Protein AF-A0AAD4WTC8-F1 (afdb_monomer_lite)

Foldseek 3Di:
DCVVVDVVLVVLLVVLQPDDPPDDPVVSVVSLQVSVLVVLVCLLVVVDPVVLLVLLVVCLVVVHDSCPVVVCVVVLPPPPDPDPDDPVDDPSVRSVVVNVVCVVVVVVVVVVVNVCSVCCSVPDHVVVCVVVVVSVSVVVVVVVVVVVVVVVVVVVVD

Organism: Prunus dulcis (NCBI:txid3755)

Radius of gyration: 19.94 Å; chains: 1; bounding box: 59×33×52 Å

Secondary structure (DSSP, 8-state):
-HHHH-HHHHHHHHHHHH--TTS-HHHHHHHHHHHHHHHHHHHHHH--HHHHHHHHHHHHHTT--TTGGGGGGGGGSTTS---TT---S--HHHHHHHHHHHHHTHHHHHHHHHHHHHHHHHH--HHHHHHHHHHHHHHHHHHHHHHHHHHHHHHH--

Sequence (158 aa):
MIGDSDSTFRKACLVASVFSQSHTLNWLDLNQRVIFCQLIDKINTESHFLEVFTSIELAVHKNKDPFQRIRWLGSLNLEEESSPNHDQYMPLMGMKNLLSLCIQHKDKVEAAFQQLRSRFSSEVIFEDAIESYKILLEKYRKARKQYMNGMVSLHYEL

pLDDT: mean 76.88, std 15.37, range [40.47, 95.69]

Structure (mmCIF, N/CA/C/O backbone):
data_AF-A0AAD4WTC8-F1
#
_entry.id   AF-A0AAD4WTC8-F1
#
loop_
_atom_site.group_PDB
_atom_site.id
_atom_site.type_symbol
_atom_site.label_atom_id
_atom_site.label_alt_id
_atom_site.label_comp_id
_atom_site.label_asym_id
_atom_site.label_entity_id
_atom_site.label_seq_id
_atom_site.pdbx_PDB_ins_code
_atom_site.Cartn_x
_atom_site.Cartn_y
_atom_site.Cartn_z
_atom_site.occupancy
_atom_site.B_iso_or_equiv
_atom_site.auth_seq_id
_atom_site.auth_comp_id
_atom_site.auth_asym_id
_atom_site.auth_atom_id
_atom_site.pdbx_PDB_model_num
ATOM 1 N N . MET A 1 1 ? 3.618 -8.521 2.077 1.00 52.56 1 MET A N 1
ATOM 2 C CA . MET A 1 1 ? 3.095 -7.600 1.042 1.00 52.56 1 MET A CA 1
ATOM 3 C C . MET A 1 1 ? 2.542 -8.432 -0.103 1.00 52.56 1 MET A C 1
ATOM 5 O O . MET A 1 1 ? 2.977 -9.565 -0.246 1.00 52.56 1 MET A O 1
ATOM 9 N N . ILE A 1 2 ? 1.635 -7.894 -0.924 1.00 56.12 2 ILE A N 1
ATOM 10 C CA . ILE A 1 2 ? 1.055 -8.612 -2.079 1.00 56.12 2 ILE A CA 1
ATOM 11 C C . ILE A 1 2 ? 2.153 -9.207 -2.992 1.00 56.12 2 ILE A C 1
ATOM 13 O O . ILE A 1 2 ? 1.997 -10.308 -3.501 1.00 56.12 2 ILE A O 1
ATOM 17 N N . GLY A 1 3 ? 3.317 -8.555 -3.123 1.00 53.22 3 GLY A N 1
ATOM 18 C CA . GLY A 1 3 ? 4.464 -9.086 -3.884 1.00 53.22 3 GLY A CA 1
ATOM 19 C C . GLY A 1 3 ? 5.264 -10.225 -3.219 1.00 53.22 3 GLY A C 1
ATOM 20 O O . GLY A 1 3 ? 6.041 -10.916 -3.890 1.00 53.22 3 GLY A O 1
ATOM 21 N N . ASP A 1 4 ? 5.089 -10.459 -1.915 1.00 56.19 4 ASP A N 1
ATOM 22 C CA . ASP A 1 4 ? 5.719 -11.585 -1.205 1.00 56.19 4 ASP A CA 1
ATOM 23 C C . ASP A 1 4 ? 4.951 -12.889 -1.455 1.00 56.19 4 ASP A C 1
ATOM 25 O O . ASP A 1 4 ? 5.562 -13.953 -1.562 1.00 56.19 4 ASP A O 1
ATOM 29 N N . SER A 1 5 ? 3.627 -12.795 -1.592 1.00 62.84 5 SER A N 1
ATOM 30 C CA . SER A 1 5 ? 2.722 -13.922 -1.822 1.00 62.84 5 SER A CA 1
ATOM 31 C C . SER A 1 5 ? 2.381 -14.135 -3.300 1.00 62.84 5 SER A C 1
ATOM 33 O O . SER A 1 5 ? 2.191 -15.277 -3.710 1.00 62.84 5 SER A O 1
ATOM 35 N N . ASP A 1 6 ? 2.351 -13.078 -4.119 1.00 64.25 6 ASP A N 1
ATOM 36 C CA . ASP A 1 6 ? 1.988 -13.165 -5.535 1.00 64.25 6 ASP A CA 1
ATOM 37 C C . ASP A 1 6 ? 3.200 -12.998 -6.467 1.00 64.25 6 ASP A C 1
ATOM 39 O O . ASP A 1 6 ? 3.769 -11.915 -6.653 1.00 64.25 6 ASP A O 1
ATOM 43 N N . SER A 1 7 ? 3.581 -14.108 -7.105 1.00 64.50 7 SER A N 1
ATOM 44 C CA . SER A 1 7 ? 4.685 -14.148 -8.068 1.00 64.50 7 SER A CA 1
ATOM 45 C C . SER A 1 7 ? 4.437 -13.301 -9.325 1.00 64.50 7 SER A C 1
ATOM 47 O O . SER A 1 7 ? 5.401 -12.868 -9.958 1.00 64.50 7 SER A O 1
ATOM 49 N N . THR A 1 8 ? 3.176 -13.025 -9.665 1.00 61.94 8 THR A N 1
ATOM 50 C CA . THR A 1 8 ? 2.770 -12.181 -10.796 1.00 61.94 8 THR A CA 1
ATOM 51 C C . THR A 1 8 ? 3.169 -10.739 -10.541 1.00 61.94 8 THR A C 1
ATOM 53 O O . THR A 1 8 ? 3.823 -10.138 -11.386 1.00 61.94 8 THR A O 1
ATOM 56 N N . PHE A 1 9 ? 2.902 -10.216 -9.341 1.00 60.56 9 PHE A N 1
ATOM 57 C CA . PHE A 1 9 ? 3.321 -8.867 -8.947 1.00 60.56 9 PHE A CA 1
ATOM 58 C C . PHE A 1 9 ? 4.841 -8.748 -8.842 1.00 60.56 9 PHE A C 1
ATOM 60 O O . PHE A 1 9 ? 5.425 -7.761 -9.288 1.00 60.56 9 PHE A O 1
ATOM 67 N N . ARG A 1 10 ? 5.511 -9.792 -8.340 1.00 61.12 10 ARG A N 1
ATOM 68 C CA . ARG A 1 10 ? 6.980 -9.843 -8.311 1.00 61.12 10 ARG A CA 1
ATOM 69 C C . ARG A 1 10 ? 7.581 -9.762 -9.717 1.00 61.12 10 ARG A C 1
ATOM 71 O O . ARG A 1 10 ? 8.552 -9.041 -9.929 1.00 61.12 10 ARG A O 1
ATOM 78 N N . LYS A 1 11 ? 6.999 -10.482 -10.681 1.00 56.16 11 LYS A N 1
ATOM 79 C CA . LYS A 1 11 ? 7.432 -10.474 -12.086 1.00 56.16 11 LYS A CA 1
ATOM 80 C C . LYS A 1 11 ? 7.034 -9.189 -12.807 1.00 56.16 11 LYS A C 1
ATOM 82 O O . LYS A 1 11 ? 7.854 -8.675 -13.548 1.00 56.16 11 LYS A O 1
ATOM 87 N N . ALA A 1 12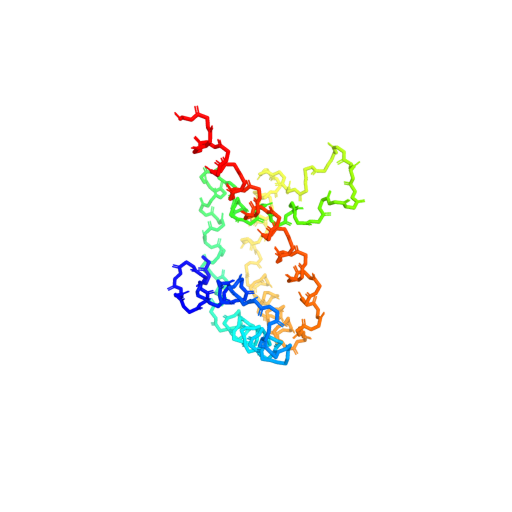 ? 5.856 -8.627 -12.559 1.00 57.78 12 ALA A N 1
ATOM 88 C CA . ALA A 1 12 ? 5.401 -7.355 -13.123 1.00 57.78 12 ALA A CA 1
ATOM 89 C C . ALA A 1 12 ? 6.363 -6.191 -12.808 1.00 57.78 12 ALA A C 1
ATOM 91 O O . ALA A 1 12 ? 6.761 -5.460 -13.717 1.00 57.78 12 ALA A O 1
ATOM 92 N N . CYS A 1 13 ? 6.837 -6.090 -11.560 1.00 55.62 13 CYS A N 1
ATOM 93 C CA . CYS A 1 13 ? 7.863 -5.113 -11.172 1.00 55.62 13 CYS A CA 1
ATOM 94 C C . CYS A 1 13 ? 9.209 -5.338 -11.892 1.00 55.62 13 CYS A C 1
ATOM 96 O O . CYS A 1 13 ? 9.921 -4.383 -12.198 1.00 55.62 13 CYS A O 1
ATOM 98 N N . LEU A 1 14 ? 9.560 -6.595 -12.192 1.00 52.81 14 LEU A N 1
ATOM 99 C CA . LEU A 1 14 ? 10.782 -6.957 -12.921 1.00 52.81 14 LEU A CA 1
ATOM 100 C C . LEU A 1 14 ? 10.647 -6.738 -14.433 1.00 52.81 14 LEU A C 1
ATOM 102 O O . LEU A 1 14 ? 11.587 -6.267 -15.062 1.00 52.81 14 LEU A O 1
ATOM 106 N N . VAL A 1 15 ? 9.492 -7.023 -15.026 1.00 53.22 15 VAL A N 1
ATOM 107 C CA . VAL A 1 15 ? 9.213 -6.880 -16.463 1.00 53.22 15 VAL A CA 1
ATOM 108 C C . VAL A 1 15 ? 9.314 -5.410 -16.890 1.00 53.22 15 VAL A C 1
ATOM 110 O O . VAL A 1 15 ? 9.927 -5.122 -17.915 1.00 53.22 15 VAL A O 1
ATOM 113 N N . ALA A 1 16 ? 8.872 -4.462 -16.055 1.00 51.84 16 ALA A N 1
ATOM 114 C CA . ALA A 1 16 ? 9.086 -3.028 -16.290 1.00 51.84 16 ALA A CA 1
ATOM 115 C C . ALA A 1 16 ? 10.579 -2.612 -16.305 1.00 51.84 16 ALA A C 1
ATOM 117 O O . ALA A 1 16 ? 10.932 -1.574 -16.863 1.00 51.84 16 ALA A O 1
ATOM 118 N N . SER A 1 17 ? 11.468 -3.425 -15.720 1.00 49.34 17 SER A N 1
ATOM 119 C CA . SER A 1 17 ? 12.908 -3.147 -15.606 1.00 49.34 17 SER A CA 1
ATOM 120 C C . SER A 1 17 ? 13.778 -3.762 -16.712 1.00 49.34 17 SER A C 1
ATOM 122 O O . SER A 1 17 ? 14.951 -3.403 -16.825 1.00 49.34 17 SER A O 1
ATOM 124 N N . VAL A 1 18 ? 13.231 -4.687 -17.514 1.00 47.16 18 VAL A N 1
ATOM 125 C CA . VAL A 1 18 ? 14.001 -5.518 -18.464 1.00 47.16 18 VAL A CA 1
ATOM 126 C C . VAL A 1 18 ? 13.981 -4.966 -19.897 1.00 47.16 18 VAL A C 1
ATOM 128 O O . VAL A 1 18 ? 14.836 -5.335 -20.700 1.00 47.16 18 VAL A O 1
ATOM 131 N N . PHE A 1 19 ? 13.066 -4.057 -20.245 1.00 47.62 19 PHE A N 1
ATOM 132 C CA . PHE A 1 19 ? 12.923 -3.634 -21.640 1.00 47.62 19 PHE A CA 1
ATOM 133 C C . PHE A 1 19 ? 13.891 -2.522 -22.068 1.00 47.62 19 PHE A C 1
ATOM 135 O O . PHE A 1 19 ? 13.927 -1.424 -21.510 1.00 47.62 19 PHE A O 1
ATOM 142 N N . SER A 1 20 ? 14.656 -2.847 -23.114 1.00 43.91 20 SER A N 1
ATOM 143 C CA . SER A 1 20 ? 15.442 -1.936 -23.950 1.00 43.91 20 SER A CA 1
ATOM 144 C C . SER A 1 20 ? 14.525 -1.068 -24.827 1.00 43.91 20 SER A C 1
ATOM 146 O O . SER A 1 20 ? 13.449 -1.507 -25.229 1.00 43.91 20 SER A O 1
ATOM 148 N N . GLN A 1 21 ? 14.973 0.152 -25.136 1.00 51.47 21 GLN A N 1
ATOM 149 C CA . GLN A 1 21 ? 14.261 1.259 -25.803 1.00 51.47 21 GLN A CA 1
ATOM 150 C C . GLN A 1 21 ? 13.620 0.959 -27.182 1.00 51.47 21 GLN A C 1
ATOM 152 O O . GLN A 1 21 ? 13.033 1.862 -27.770 1.00 51.47 21 GLN A O 1
ATOM 157 N N . SER A 1 22 ? 13.702 -0.261 -27.724 1.00 53.03 22 SER A N 1
ATOM 158 C CA . SER A 1 22 ? 13.291 -0.577 -29.103 1.00 53.03 22 SER A CA 1
ATOM 159 C C . SER A 1 22 ? 11.881 -1.164 -29.270 1.00 53.03 22 SER A C 1
ATOM 161 O O . SER A 1 22 ? 11.409 -1.250 -30.401 1.00 53.03 22 SER A O 1
ATOM 163 N N . HIS A 1 23 ? 11.177 -1.536 -28.193 1.00 47.88 23 HIS A N 1
ATOM 164 C CA . HIS A 1 23 ? 9.807 -2.063 -28.280 1.00 47.88 23 HIS A CA 1
ATOM 165 C C . HIS A 1 23 ? 8.793 -1.133 -27.598 1.00 47.88 23 HIS A C 1
ATOM 167 O O . HIS A 1 23 ? 8.634 -1.138 -26.383 1.00 47.88 23 HIS A O 1
ATOM 173 N N . THR A 1 24 ? 8.120 -0.333 -28.436 1.00 55.53 24 THR A N 1
ATOM 174 C CA . THR A 1 24 ? 6.832 0.366 -28.231 1.00 55.53 24 THR A CA 1
ATOM 175 C C . THR A 1 24 ? 6.558 0.917 -26.827 1.00 55.53 24 THR A C 1
ATOM 177 O O . THR A 1 24 ? 6.000 0.220 -25.982 1.00 55.53 24 THR A O 1
ATOM 180 N N . LEU A 1 25 ? 6.816 2.218 -26.636 1.00 58.94 25 LEU A N 1
ATOM 181 C CA . LEU A 1 25 ? 6.367 3.034 -25.489 1.00 58.94 25 LEU A CA 1
ATOM 182 C C . LEU A 1 25 ? 4.929 2.711 -25.027 1.00 58.94 25 LEU A C 1
ATOM 184 O O . LEU A 1 25 ? 4.683 2.600 -23.830 1.00 58.94 25 LEU A O 1
ATOM 188 N N . ASN A 1 26 ? 4.012 2.464 -25.970 1.00 65.88 26 ASN A N 1
ATOM 189 C CA . ASN A 1 26 ? 2.610 2.139 -25.685 1.00 65.88 26 ASN A CA 1
ATOM 190 C C . ASN A 1 26 ? 2.416 0.808 -24.939 1.00 65.88 26 ASN A C 1
ATOM 192 O O . ASN A 1 26 ? 1.484 0.682 -24.155 1.00 65.88 26 ASN A O 1
ATOM 196 N N . TRP A 1 27 ? 3.270 -0.193 -25.168 1.00 67.44 27 TRP A N 1
ATOM 197 C CA . TRP A 1 27 ? 3.146 -1.501 -24.516 1.00 67.44 27 TRP A CA 1
ATOM 198 C C . TRP A 1 27 ? 3.539 -1.425 -23.040 1.00 67.44 27 TRP A C 1
ATOM 200 O O . TRP A 1 27 ? 2.884 -2.027 -22.190 1.00 67.44 27 TRP A O 1
ATOM 210 N N . LEU A 1 28 ? 4.606 -0.689 -22.718 1.00 69.38 28 LEU A N 1
ATOM 211 C CA . LEU A 1 28 ? 5.040 -0.510 -21.333 1.00 69.38 28 LEU A CA 1
ATOM 212 C C . LEU A 1 28 ? 3.994 0.267 -20.524 1.00 69.38 28 LEU A C 1
ATOM 214 O O . LEU A 1 28 ? 3.641 -0.179 -19.436 1.00 69.38 28 LEU A O 1
ATOM 218 N N . ASP A 1 29 ? 3.470 1.363 -21.081 1.00 73.56 29 ASP A N 1
ATOM 219 C CA . ASP A 1 29 ? 2.397 2.154 -20.463 1.00 73.56 29 ASP A CA 1
ATOM 220 C C . ASP A 1 29 ? 1.137 1.306 -20.227 1.00 73.56 29 ASP A C 1
ATOM 222 O O . ASP A 1 29 ? 0.641 1.231 -19.103 1.00 73.56 29 ASP A O 1
ATOM 226 N N . LEU A 1 30 ? 0.688 0.559 -21.245 1.00 76.94 30 LEU A N 1
ATOM 227 C CA . LEU A 1 30 ? -0.467 -0.334 -21.127 1.00 76.94 30 LEU A CA 1
ATOM 228 C C . LEU A 1 30 ? -0.267 -1.381 -20.020 1.00 76.94 30 LEU A C 1
ATOM 230 O O . LEU A 1 30 ? -1.162 -1.596 -19.207 1.00 76.94 30 LEU A O 1
ATOM 234 N N . ASN A 1 31 ? 0.907 -2.017 -19.949 1.00 76.25 31 ASN A N 1
ATOM 235 C CA . ASN A 1 31 ? 1.180 -2.999 -18.897 1.00 76.25 31 ASN A CA 1
ATOM 236 C C . ASN A 1 31 ? 1.201 -2.370 -17.507 1.00 76.25 31 ASN A C 1
ATOM 238 O O . ASN A 1 31 ? 0.658 -2.956 -16.575 1.00 76.25 31 ASN A O 1
ATOM 242 N N . GLN A 1 32 ? 1.811 -1.195 -17.351 1.00 77.25 32 GLN A N 1
ATOM 243 C CA . GLN A 1 32 ? 1.843 -0.504 -16.065 1.00 77.25 32 GLN A CA 1
ATOM 244 C C . GLN A 1 32 ? 0.439 -0.108 -15.607 1.00 77.25 32 GLN A C 1
ATOM 246 O O . GLN A 1 32 ? 0.118 -0.309 -14.438 1.00 77.25 32 GLN A O 1
ATOM 251 N N . ARG A 1 33 ? -0.418 0.351 -16.526 1.00 84.06 33 ARG A N 1
ATOM 252 C CA . ARG A 1 33 ? -1.836 0.620 -16.251 1.00 84.06 33 ARG A CA 1
ATOM 253 C C . ARG A 1 33 ? -2.588 -0.635 -15.824 1.00 84.06 33 ARG A C 1
ATOM 255 O O . ARG A 1 33 ? -3.307 -0.600 -14.834 1.00 84.06 33 ARG A O 1
ATOM 262 N N . VAL A 1 34 ? -2.387 -1.757 -16.516 1.00 82.94 34 VAL A N 1
ATOM 263 C CA . VAL A 1 34 ? -3.017 -3.037 -16.149 1.00 82.94 34 VAL A CA 1
ATOM 264 C C . VAL A 1 34 ? -2.568 -3.493 -14.759 1.00 82.94 34 VAL A C 1
ATOM 266 O O . VAL A 1 34 ? -3.407 -3.847 -13.935 1.00 82.94 34 VAL A O 1
ATOM 269 N N . ILE A 1 35 ? -1.263 -3.447 -14.474 1.00 81.44 35 ILE A N 1
ATOM 270 C CA . ILE A 1 35 ? -0.711 -3.801 -13.158 1.00 81.44 35 ILE A CA 1
ATOM 271 C C . ILE A 1 35 ? -1.268 -2.876 -12.075 1.00 81.44 35 ILE A C 1
ATOM 273 O O . ILE A 1 35 ? -1.613 -3.342 -10.991 1.00 81.44 35 ILE A O 1
ATOM 277 N N . PHE A 1 36 ? -1.369 -1.578 -12.364 1.00 85.38 36 PHE A N 1
ATOM 278 C CA . PHE A 1 36 ? -1.947 -0.597 -11.458 1.00 85.38 36 PHE A CA 1
ATOM 279 C C . PHE A 1 36 ? -3.403 -0.940 -11.130 1.00 85.38 36 PHE A C 1
ATOM 281 O O . PHE A 1 36 ? -3.722 -1.098 -9.957 1.00 85.38 36 PHE A O 1
ATOM 288 N N . CYS A 1 37 ? -4.258 -1.159 -12.134 1.00 86.69 37 CYS A N 1
ATOM 289 C CA . CYS A 1 37 ? -5.653 -1.551 -11.912 1.00 86.69 37 CYS A CA 1
ATOM 290 C C . CYS A 1 37 ? -5.756 -2.828 -11.068 1.00 86.69 37 CYS A C 1
ATOM 292 O O . CYS A 1 37 ? -6.469 -2.846 -10.071 1.00 86.69 37 CYS A O 1
ATOM 294 N N . GLN A 1 38 ? -4.967 -3.857 -11.390 1.00 86.94 38 GLN A N 1
ATOM 295 C CA . GLN A 1 38 ? -4.932 -5.099 -10.611 1.00 86.94 38 GLN A CA 1
ATOM 296 C C . GLN A 1 38 ? -4.500 -4.872 -9.155 1.00 86.94 38 GLN A C 1
ATOM 298 O O . GLN A 1 38 ? -4.989 -5.546 -8.248 1.00 86.94 38 GLN A O 1
ATOM 303 N N . LEU A 1 39 ? -3.565 -3.949 -8.915 1.00 86.69 39 LEU A N 1
ATOM 304 C CA . LEU A 1 39 ? -3.118 -3.596 -7.571 1.00 86.69 39 LEU A CA 1
ATOM 305 C C . LEU A 1 39 ? -4.225 -2.884 -6.788 1.00 86.69 39 LEU A C 1
ATOM 307 O O . LEU A 1 39 ? -4.438 -3.215 -5.624 1.00 86.69 39 LEU A O 1
ATOM 311 N N . ILE A 1 40 ? -4.933 -1.945 -7.420 1.00 90.56 40 ILE A N 1
ATOM 312 C CA . ILE A 1 40 ? -6.065 -1.240 -6.807 1.00 90.56 40 ILE A CA 1
ATOM 313 C C . ILE A 1 40 ? -7.203 -2.210 -6.486 1.00 90.56 40 ILE A C 1
ATOM 315 O O . ILE A 1 40 ? -7.703 -2.204 -5.360 1.00 90.56 40 ILE A O 1
ATOM 319 N N . ASP A 1 41 ? -7.539 -3.107 -7.413 1.00 90.00 41 ASP A N 1
ATOM 320 C CA . ASP A 1 41 ? -8.546 -4.146 -7.189 1.00 90.00 41 ASP A CA 1
ATOM 321 C C . ASP A 1 41 ? -8.177 -5.015 -5.987 1.00 90.00 41 ASP A C 1
ATOM 323 O O . ASP A 1 41 ? -8.991 -5.209 -5.082 1.00 90.00 41 ASP A O 1
ATOM 327 N N . LYS A 1 42 ? -6.918 -5.461 -5.909 1.00 88.69 42 LYS A N 1
ATOM 328 C CA . LYS A 1 42 ? -6.438 -6.225 -4.755 1.00 88.69 42 LYS A CA 1
ATOM 329 C C . LYS A 1 42 ? -6.458 -5.436 -3.459 1.00 88.69 42 LYS A C 1
ATOM 331 O O . LYS A 1 42 ? -6.816 -5.994 -2.427 1.00 88.69 42 LYS A O 1
ATOM 336 N N . ILE A 1 43 ? -6.086 -4.157 -3.473 1.00 88.56 43 ILE A N 1
ATOM 337 C CA . ILE A 1 43 ? -6.203 -3.308 -2.282 1.00 88.56 43 ILE A CA 1
ATOM 338 C C . ILE A 1 43 ? -7.662 -3.278 -1.823 1.00 88.56 43 ILE A C 1
ATOM 340 O O . ILE A 1 43 ? -7.923 -3.423 -0.628 1.00 88.56 43 ILE A O 1
ATOM 344 N N . ASN A 1 44 ? -8.612 -3.156 -2.744 1.00 90.69 44 ASN A N 1
ATOM 345 C CA . ASN A 1 44 ? -10.026 -3.115 -2.409 1.00 90.69 44 ASN A CA 1
ATOM 346 C C . ASN A 1 44 ? -10.546 -4.451 -1.846 1.00 90.69 44 ASN A C 1
ATOM 348 O O . ASN A 1 44 ? -11.291 -4.460 -0.865 1.00 90.69 44 ASN A O 1
ATOM 352 N N . THR A 1 45 ? -10.140 -5.585 -2.423 1.00 89.31 45 THR A N 1
ATOM 353 C CA . THR A 1 45 ? -10.671 -6.908 -2.052 1.00 89.31 45 THR A CA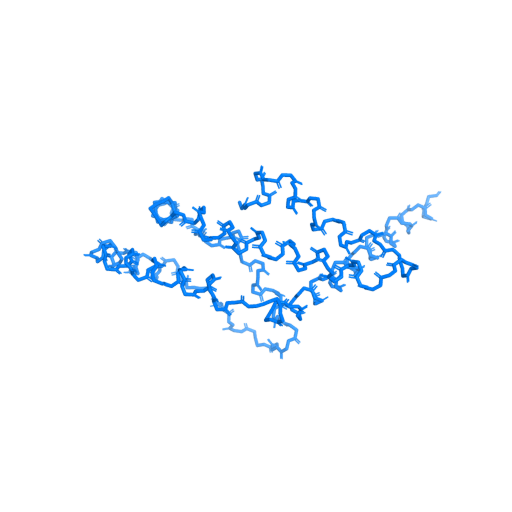 1
ATOM 354 C C . THR A 1 45 ? -9.916 -7.593 -0.913 1.00 89.31 45 THR A C 1
ATOM 356 O O . THR A 1 45 ? -10.545 -8.255 -0.092 1.00 89.31 45 THR A O 1
ATOM 359 N N . GLU A 1 46 ? -8.593 -7.435 -0.836 1.00 88.50 46 GLU A N 1
ATOM 360 C CA . GLU A 1 46 ? -7.706 -8.184 0.076 1.00 88.50 46 GLU A CA 1
ATOM 361 C C . GLU A 1 46 ? -7.209 -7.352 1.276 1.00 88.50 46 GLU A C 1
ATOM 363 O O . GLU A 1 46 ? -6.562 -7.887 2.176 1.00 88.50 46 GLU A O 1
ATOM 368 N N . SER A 1 47 ? -7.497 -6.045 1.348 1.00 86.25 47 SER A N 1
ATOM 369 C CA . SER A 1 47 ? -7.120 -5.248 2.528 1.00 86.25 47 SER A CA 1
ATOM 370 C C . SER A 1 47 ? -8.097 -5.479 3.680 1.00 86.25 47 SER A C 1
ATOM 372 O O . SER A 1 47 ? -9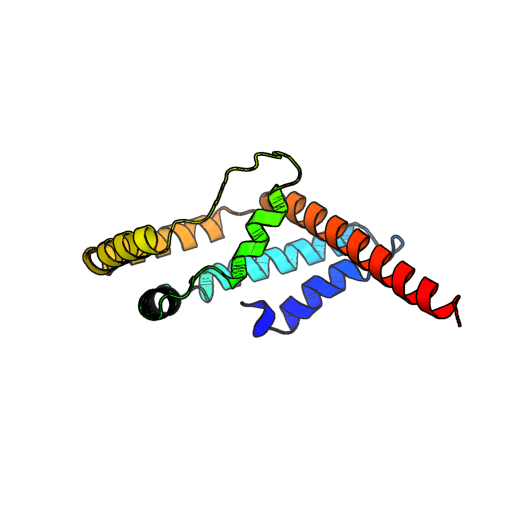.134 -4.813 3.778 1.00 86.25 47 SER A O 1
ATOM 374 N N . HIS A 1 48 ? -7.754 -6.417 4.562 1.00 89.44 48 HIS A N 1
ATOM 375 C CA . HIS A 1 48 ? -8.537 -6.775 5.742 1.00 89.44 48 HIS A CA 1
ATOM 376 C C . HIS A 1 48 ? -8.103 -5.966 6.970 1.00 89.44 48 HIS A C 1
ATOM 378 O O . HIS A 1 48 ? -7.005 -6.145 7.497 1.00 89.44 48 HIS A O 1
ATOM 384 N N . PHE A 1 49 ? -8.994 -5.094 7.457 1.00 90.12 49 PHE A N 1
ATOM 385 C CA . PHE A 1 49 ? -8.734 -4.234 8.617 1.00 90.12 49 PHE A CA 1
ATOM 386 C C . PHE A 1 49 ? -8.283 -5.031 9.843 1.00 90.12 49 PHE A C 1
ATOM 388 O O . PHE A 1 49 ? -7.247 -4.730 10.430 1.00 90.12 49 PHE A O 1
ATOM 395 N N . LEU A 1 50 ? -9.046 -6.067 10.205 1.00 90.94 50 LEU A N 1
ATOM 396 C CA . LEU A 1 50 ? -8.818 -6.835 11.425 1.00 90.94 50 LEU A CA 1
ATOM 397 C C . LEU A 1 50 ? -7.440 -7.508 11.443 1.00 90.94 50 LEU A C 1
ATOM 399 O O . LEU A 1 50 ? -6.759 -7.474 12.462 1.00 90.94 50 LEU A O 1
ATOM 403 N N . GLU A 1 51 ? -7.014 -8.071 10.314 1.00 90.94 51 GLU A N 1
ATOM 404 C CA . GLU A 1 51 ? -5.715 -8.735 10.190 1.00 90.94 51 GLU A CA 1
ATOM 405 C C . GLU A 1 51 ? -4.562 -7.751 10.427 1.00 90.94 51 GLU A C 1
ATOM 407 O O . GLU A 1 51 ? -3.672 -7.996 11.248 1.00 90.94 51 GLU A O 1
ATOM 412 N N . VAL A 1 52 ? -4.608 -6.597 9.753 1.00 88.56 52 VAL A N 1
ATOM 413 C CA . VAL A 1 52 ? -3.593 -5.548 9.896 1.00 88.56 52 VAL A CA 1
ATOM 414 C C . VAL A 1 52 ? -3.608 -4.976 11.311 1.00 88.56 52 VAL A C 1
ATOM 416 O O . VAL A 1 52 ? -2.549 -4.819 11.921 1.00 88.56 52 VAL A O 1
ATOM 419 N N . PHE A 1 53 ? -4.793 -4.714 11.861 1.00 91.00 53 PHE A N 1
ATOM 420 C CA . PHE A 1 53 ? -4.963 -4.186 13.209 1.00 91.00 53 PHE A CA 1
ATOM 421 C C . PHE A 1 53 ? -4.344 -5.113 14.261 1.00 91.00 53 PHE A C 1
ATOM 423 O O . PHE A 1 53 ? -3.519 -4.671 15.061 1.00 91.00 53 PHE A O 1
ATOM 430 N N . THR A 1 54 ? -4.652 -6.412 14.209 1.00 91.31 54 THR A N 1
ATOM 431 C CA . THR A 1 54 ? -4.066 -7.412 15.111 1.00 91.31 54 THR A CA 1
ATOM 432 C C . THR A 1 54 ? -2.550 -7.520 14.932 1.00 91.31 54 THR A C 1
ATOM 434 O O . THR A 1 54 ? -1.816 -7.634 15.914 1.00 91.31 54 THR A O 1
ATOM 437 N N . SER A 1 55 ? -2.037 -7.431 13.700 1.00 89.50 55 SER A N 1
ATOM 438 C CA . SER A 1 55 ? -0.589 -7.418 13.463 1.00 89.50 55 SER A CA 1
ATOM 439 C C . SER A 1 55 ? 0.096 -6.198 14.094 1.00 89.50 55 SER A C 1
ATOM 441 O O . SER A 1 55 ? 1.182 -6.335 14.665 1.00 89.50 55 SER A O 1
ATOM 443 N N . ILE A 1 56 ? -0.512 -5.011 14.001 1.00 89.12 56 ILE A N 1
ATOM 444 C CA . ILE A 1 56 ? 0.004 -3.781 14.621 1.00 89.12 56 ILE A CA 1
ATOM 445 C C . ILE A 1 56 ? -0.014 -3.913 16.144 1.00 89.12 56 ILE A C 1
ATOM 447 O O . ILE A 1 56 ? 0.997 -3.644 16.793 1.00 89.12 56 ILE A O 1
ATOM 451 N N . GLU A 1 57 ? -1.124 -4.383 16.709 1.00 90.50 57 GLU A N 1
ATOM 452 C CA . GLU A 1 57 ? -1.273 -4.607 18.147 1.00 90.50 57 GLU A CA 1
ATOM 453 C C . GLU A 1 57 ? -0.182 -5.542 18.691 1.00 90.50 57 GLU A C 1
ATOM 455 O O . GLU A 1 57 ? 0.520 -5.206 19.649 1.00 90.50 57 GLU A O 1
ATOM 460 N N . LEU A 1 58 ? 0.048 -6.674 18.018 1.00 91.50 58 LEU A N 1
ATOM 461 C CA . LEU A 1 58 ? 1.102 -7.624 18.373 1.00 91.50 58 LEU A CA 1
ATOM 462 C C . LEU A 1 58 ? 2.508 -7.019 18.275 1.00 91.50 58 LEU A C 1
ATOM 464 O O . LEU A 1 58 ? 3.365 -7.325 19.110 1.00 91.50 58 LEU A O 1
ATOM 468 N N . ALA A 1 59 ? 2.778 -6.193 17.262 1.00 89.94 59 ALA A N 1
ATOM 469 C CA . ALA A 1 59 ? 4.070 -5.530 17.105 1.00 89.94 59 ALA A CA 1
ATOM 470 C C . ALA A 1 59 ? 4.322 -4.529 18.241 1.00 89.94 59 ALA A C 1
ATOM 472 O O . ALA A 1 59 ? 5.371 -4.591 18.886 1.00 89.94 59 ALA A O 1
ATOM 473 N N . VAL A 1 60 ? 3.333 -3.686 18.550 1.00 88.69 60 VAL A N 1
ATOM 474 C CA . VAL A 1 60 ? 3.400 -2.699 19.636 1.00 88.69 60 VAL A CA 1
ATOM 475 C C . VAL A 1 60 ? 3.578 -3.382 20.995 1.00 88.69 60 VAL A C 1
ATOM 477 O O . VAL A 1 60 ? 4.418 -2.951 21.789 1.00 88.69 60 VAL A O 1
ATOM 480 N N . HIS A 1 61 ? 2.865 -4.485 21.248 1.00 87.94 61 HIS A N 1
ATOM 481 C CA . HIS A 1 61 ? 3.014 -5.271 22.476 1.00 87.94 61 HIS A CA 1
ATOM 482 C C . HIS A 1 61 ? 4.423 -5.870 22.618 1.00 87.94 61 HIS A C 1
ATOM 484 O O . HIS A 1 61 ? 4.989 -5.903 23.708 1.00 87.94 61 HIS A O 1
ATOM 490 N N . LYS A 1 62 ? 5.038 -6.281 21.502 1.00 91.50 62 LYS A N 1
ATOM 491 C CA . LYS A 1 62 ? 6.418 -6.793 21.453 1.00 91.50 62 LYS A CA 1
ATOM 492 C C . LYS A 1 62 ? 7.487 -5.691 21.423 1.00 91.50 62 LYS A C 1
ATOM 494 O O . LYS A 1 62 ? 8.653 -6.013 21.208 1.00 91.50 62 LYS A O 1
ATOM 499 N N . ASN A 1 63 ? 7.118 -4.418 21.606 1.00 87.56 63 ASN A N 1
ATOM 500 C CA . ASN A 1 63 ? 7.999 -3.254 21.439 1.00 87.56 63 ASN A CA 1
ATOM 501 C C . ASN A 1 63 ? 8.744 -3.247 20.087 1.00 87.56 63 ASN A C 1
ATOM 503 O O . ASN A 1 63 ? 9.903 -2.844 20.004 1.00 87.56 63 ASN A O 1
ATOM 507 N N . LYS A 1 64 ? 8.085 -3.718 19.024 1.00 87.94 64 LYS A N 1
ATOM 508 C CA . LYS A 1 64 ? 8.586 -3.669 17.647 1.00 87.94 64 LYS A CA 1
ATOM 509 C C . LYS A 1 64 ? 7.889 -2.548 16.890 1.00 87.94 64 LYS A C 1
ATOM 511 O O . LYS A 1 64 ? 6.720 -2.269 17.138 1.00 87.94 64 LYS A O 1
ATOM 516 N N . ASP A 1 65 ? 8.598 -1.949 15.941 1.00 83.38 65 ASP A N 1
ATOM 517 C CA . ASP A 1 65 ? 8.003 -0.981 15.023 1.00 83.38 65 ASP A CA 1
ATOM 518 C C . ASP A 1 65 ? 7.087 -1.705 14.010 1.00 83.38 65 ASP A C 1
ATOM 520 O O . ASP A 1 65 ? 7.595 -2.483 13.193 1.00 83.38 65 ASP A O 1
ATOM 524 N N . PRO A 1 66 ? 5.759 -1.469 14.028 1.00 84.50 66 PRO A N 1
ATOM 525 C CA . PRO A 1 66 ? 4.836 -2.072 13.068 1.00 84.50 66 PRO A CA 1
ATOM 526 C C . PRO A 1 66 ? 5.088 -1.622 11.620 1.00 84.50 66 PRO A C 1
ATOM 528 O O . PRO A 1 66 ? 4.739 -2.349 10.690 1.00 84.50 66 PRO A O 1
ATOM 531 N N . PHE A 1 67 ? 5.724 -0.466 11.405 1.00 83.38 67 PHE A N 1
ATOM 532 C CA . PHE A 1 67 ? 5.942 0.124 10.081 1.00 83.38 67 PHE A CA 1
ATOM 533 C C . PHE A 1 67 ? 7.357 -0.087 9.537 1.00 83.38 67 PHE A C 1
ATOM 535 O O . PHE A 1 67 ? 7.691 0.421 8.465 1.00 83.38 67 PHE A O 1
ATOM 542 N N . GLN A 1 68 ? 8.184 -0.900 10.204 1.00 82.81 68 GLN A N 1
ATOM 543 C CA . GLN A 1 68 ? 9.578 -1.130 9.810 1.00 82.81 68 GLN A CA 1
ATOM 544 C C . GLN A 1 68 ? 9.725 -1.514 8.326 1.00 82.81 68 GLN A C 1
ATOM 546 O O . GLN A 1 68 ? 10.650 -1.066 7.651 1.00 82.81 68 GLN A O 1
ATOM 551 N N . ARG A 1 69 ? 8.791 -2.316 7.796 1.00 78.56 69 ARG A N 1
ATOM 552 C CA . ARG A 1 69 ? 8.814 -2.806 6.406 1.00 78.56 69 ARG A CA 1
ATOM 553 C C . ARG A 1 69 ? 8.511 -1.739 5.356 1.00 78.56 69 ARG A C 1
ATOM 555 O O . ARG A 1 69 ? 8.878 -1.928 4.203 1.00 78.56 69 ARG A O 1
ATOM 562 N N . ILE A 1 70 ? 7.849 -0.649 5.734 1.00 76.56 70 ILE A N 1
ATOM 563 C CA . ILE A 1 70 ? 7.488 0.448 4.823 1.00 76.56 70 ILE A CA 1
ATOM 564 C C . ILE A 1 70 ? 8.336 1.700 5.055 1.00 76.56 70 ILE A C 1
ATOM 566 O O . ILE A 1 70 ? 8.183 2.683 4.340 1.00 76.56 70 ILE A O 1
ATOM 570 N N . ARG A 1 71 ? 9.281 1.652 6.002 1.00 80.06 71 ARG A N 1
ATOM 571 C CA . ARG A 1 71 ? 10.154 2.780 6.350 1.00 80.06 71 ARG A CA 1
ATOM 572 C C . ARG A 1 71 ? 10.998 3.282 5.170 1.00 80.06 71 ARG A C 1
ATOM 574 O O . ARG A 1 71 ? 11.361 4.453 5.104 1.00 80.06 71 ARG A O 1
ATOM 581 N N . TRP A 1 72 ? 11.292 2.404 4.213 1.00 76.06 72 TRP A N 1
ATOM 582 C CA . TRP A 1 72 ? 12.008 2.772 2.992 1.00 76.06 72 TRP A CA 1
ATOM 583 C C . TRP A 1 72 ? 11.220 3.760 2.114 1.00 76.06 72 TRP A C 1
ATOM 585 O O . TRP A 1 72 ? 11.843 4.500 1.359 1.00 76.06 72 TRP A O 1
ATOM 595 N N . LEU A 1 73 ? 9.888 3.844 2.238 1.00 72.88 73 LEU A N 1
ATOM 596 C CA . LEU A 1 73 ? 9.084 4.808 1.479 1.00 72.88 73 LEU A CA 1
ATOM 597 C C . LEU A 1 73 ? 9.450 6.255 1.822 1.00 72.88 73 LEU A C 1
ATOM 599 O O . LEU A 1 73 ? 9.520 7.082 0.920 1.00 72.88 73 LEU A O 1
ATOM 603 N N . GLY A 1 74 ? 9.784 6.549 3.084 1.00 72.12 74 GLY A N 1
ATOM 604 C CA . GLY A 1 74 ? 10.266 7.882 3.469 1.00 72.12 74 GLY A CA 1
ATOM 605 C C . GLY A 1 74 ? 11.530 8.291 2.703 1.00 72.12 74 GLY A C 1
ATOM 606 O O . GLY A 1 74 ? 11.663 9.439 2.294 1.00 72.12 74 GLY A O 1
ATOM 607 N N . SER A 1 75 ? 12.417 7.335 2.395 1.00 68.88 75 SER A N 1
ATOM 608 C CA . SER A 1 75 ? 13.640 7.586 1.613 1.00 68.88 75 SER A CA 1
ATOM 609 C C . SER A 1 75 ? 13.399 7.881 0.127 1.00 68.88 75 SER A C 1
ATOM 611 O O . SER A 1 75 ? 14.315 8.313 -0.577 1.00 68.88 75 SER A O 1
ATOM 613 N N . LEU A 1 76 ? 12.176 7.679 -0.376 1.00 67.25 76 LEU A N 1
ATOM 614 C CA . LEU A 1 76 ? 11.850 8.015 -1.760 1.00 67.25 76 LEU A CA 1
ATOM 615 C C . LEU A 1 76 ? 11.740 9.527 -1.980 1.00 67.25 76 LEU A C 1
ATOM 617 O O . LEU A 1 76 ? 12.193 9.978 -3.029 1.00 67.25 76 LEU A O 1
ATOM 621 N N . ASN A 1 77 ? 11.251 10.277 -0.985 1.00 60.72 77 ASN A N 1
ATOM 622 C CA . ASN A 1 77 ? 10.960 11.719 -1.064 1.00 60.72 77 ASN A CA 1
ATOM 623 C C . ASN A 1 77 ? 12.128 12.620 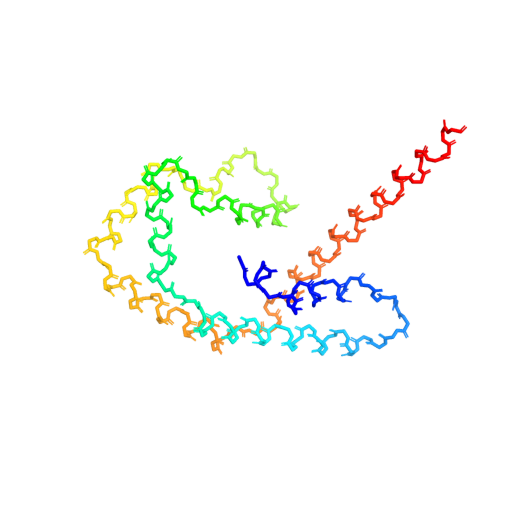-0.606 1.00 60.72 77 ASN A C 1
ATOM 625 O O . ASN A 1 77 ? 12.016 13.838 -0.594 1.00 60.72 77 ASN A O 1
ATOM 629 N N . LEU A 1 78 ? 13.252 12.025 -0.200 1.00 55.12 78 LEU A N 1
ATOM 630 C CA . LEU A 1 78 ? 14.332 12.695 0.538 1.00 55.12 78 LEU A CA 1
ATOM 631 C C . LEU A 1 78 ? 15.338 13.479 -0.328 1.00 55.12 78 LEU A C 1
ATOM 633 O O . LEU A 1 78 ? 16.303 14.009 0.214 1.00 55.12 78 LEU A O 1
ATOM 637 N N . GLU A 1 79 ? 15.149 13.559 -1.649 1.00 53.84 79 GLU A N 1
ATOM 638 C CA . GLU A 1 79 ? 16.033 14.368 -2.510 1.00 53.84 79 GLU A CA 1
ATOM 639 C C . GLU A 1 79 ? 15.639 15.859 -2.555 1.00 53.84 79 GLU A C 1
ATOM 641 O O . GLU A 1 79 ? 16.477 16.669 -2.942 1.00 53.84 79 GLU A O 1
ATOM 646 N N . GLU A 1 80 ? 14.438 16.249 -2.097 1.00 51.03 80 GLU A N 1
ATOM 647 C CA . GLU A 1 80 ? 13.98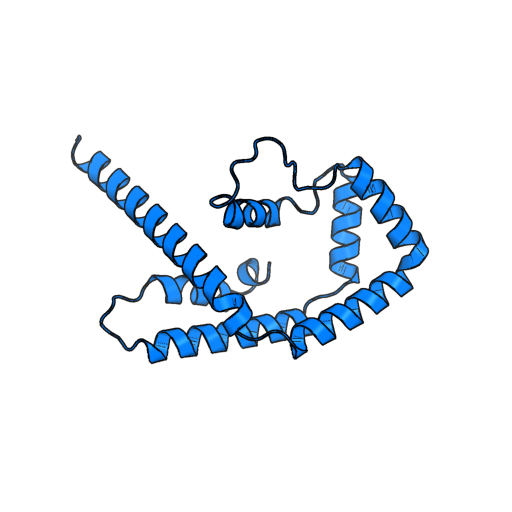5 17.655 -2.141 1.00 51.03 80 GLU A CA 1
ATOM 648 C C . GLU A 1 80 ? 14.148 18.444 -0.828 1.00 51.03 80 GLU A C 1
ATOM 650 O O . GLU A 1 80 ? 14.247 19.667 -0.881 1.00 51.03 80 GLU A O 1
ATOM 655 N N . GLU A 1 81 ? 14.282 17.808 0.342 1.00 44.19 81 GLU A N 1
ATOM 656 C CA . GLU A 1 81 ? 14.496 18.538 1.604 1.00 44.19 81 GLU A CA 1
ATOM 657 C C . GLU A 1 81 ? 15.557 17.875 2.487 1.00 44.19 81 GLU A C 1
ATOM 659 O O . GLU A 1 81 ? 15.289 17.003 3.316 1.00 44.19 81 GLU A O 1
ATOM 664 N N . SER A 1 82 ? 16.799 18.341 2.349 1.00 44.81 82 SER A N 1
ATOM 665 C CA . SER A 1 82 ? 17.872 18.090 3.309 1.00 44.81 82 SER A CA 1
ATOM 666 C C . SER A 1 82 ? 17.616 18.874 4.605 1.00 44.81 82 SER A C 1
ATOM 668 O O . SER A 1 82 ? 18.232 19.908 4.861 1.00 44.81 82 SER A O 1
ATOM 670 N N . SER A 1 83 ? 16.688 18.381 5.421 1.00 49.56 83 SER A N 1
ATOM 671 C CA . SER A 1 83 ? 16.466 18.806 6.804 1.00 49.56 83 SER A CA 1
ATOM 672 C C . SER A 1 83 ? 16.911 17.670 7.737 1.00 49.56 83 SER A C 1
ATOM 674 O O . SER A 1 83 ? 16.351 16.575 7.678 1.00 49.56 83 SER A O 1
ATOM 676 N N . PRO A 1 84 ? 17.914 17.877 8.609 1.00 46.72 84 PRO A N 1
ATOM 677 C CA . PRO A 1 84 ? 18.501 16.809 9.423 1.00 46.72 84 PRO A CA 1
ATOM 678 C C . PRO A 1 84 ? 17.626 16.357 10.611 1.00 46.72 84 PRO A C 1
ATOM 680 O O . PRO A 1 84 ? 18.096 15.576 11.430 1.00 46.72 84 PRO A O 1
ATOM 683 N N . ASN A 1 85 ? 16.377 16.830 10.732 1.00 40.47 85 ASN A N 1
ATOM 684 C CA . ASN A 1 85 ? 15.594 16.748 11.976 1.00 40.47 85 ASN A CA 1
ATOM 685 C C . ASN A 1 85 ? 14.175 16.164 11.847 1.00 40.47 85 ASN A C 1
ATOM 687 O O . ASN A 1 85 ? 13.321 16.426 12.698 1.00 40.47 85 ASN A O 1
ATOM 691 N N . HIS A 1 86 ? 13.882 15.351 10.835 1.00 46.09 86 HIS A N 1
ATOM 692 C CA . HIS A 1 86 ? 12.593 14.657 10.773 1.00 46.09 86 HIS A CA 1
ATOM 693 C C . HIS A 1 86 ? 12.753 13.153 10.958 1.00 46.09 86 HIS A C 1
ATOM 695 O O . HIS A 1 86 ? 12.813 12.384 10.001 1.00 46.09 86 HIS A O 1
ATOM 701 N N . ASP A 1 87 ? 12.717 12.730 12.226 1.00 53.09 87 ASP A N 1
ATOM 702 C CA . ASP A 1 87 ? 12.123 11.442 12.584 1.00 53.09 87 ASP A CA 1
ATOM 703 C C . ASP A 1 87 ? 10.653 11.484 12.127 1.00 53.09 87 ASP A C 1
ATOM 705 O O . ASP A 1 87 ? 9.735 11.827 12.867 1.00 53.09 87 ASP A O 1
ATOM 709 N N . GLN A 1 88 ? 10.433 11.192 10.843 1.00 56.09 88 GLN A N 1
ATOM 710 C CA . GLN A 1 88 ? 9.135 11.235 10.160 1.00 56.09 88 GLN A CA 1
ATOM 711 C C . GLN A 1 88 ? 8.162 10.158 10.686 1.00 56.09 88 GLN A C 1
ATOM 713 O O . GLN A 1 88 ? 7.020 10.058 10.239 1.00 56.09 88 GLN A O 1
ATOM 718 N N . TYR A 1 89 ? 8.613 9.343 11.643 1.00 61.34 89 TYR A N 1
ATOM 719 C CA . TYR A 1 89 ? 7.889 8.220 12.214 1.00 61.34 89 TYR A CA 1
ATOM 720 C C . TYR A 1 89 ? 7.526 8.504 13.667 1.00 61.34 89 TYR A C 1
ATOM 722 O O . TYR A 1 89 ? 8.362 8.900 14.477 1.00 61.34 89 TYR A O 1
ATOM 730 N N . MET A 1 90 ? 6.258 8.264 14.000 1.00 66.31 90 MET A N 1
ATOM 731 C CA . MET A 1 90 ? 5.750 8.460 15.351 1.00 66.31 90 MET A CA 1
ATOM 732 C C . MET A 1 90 ? 6.564 7.633 16.365 1.00 66.31 90 MET A C 1
ATOM 734 O O . MET A 1 90 ? 6.734 6.428 16.161 1.00 66.31 90 MET A O 1
ATOM 738 N N . PRO A 1 91 ? 7.013 8.226 17.487 1.00 73.31 91 PRO A N 1
ATOM 739 C CA . PRO A 1 91 ? 7.662 7.478 18.556 1.00 73.31 91 PRO A CA 1
ATOM 740 C C . PRO A 1 91 ? 6.791 6.308 19.029 1.00 73.31 91 PRO A C 1
ATOM 742 O O . PRO A 1 91 ? 5.569 6.435 19.121 1.00 73.31 91 PRO A O 1
ATOM 745 N N . LEU A 1 92 ? 7.410 5.188 19.418 1.00 73.69 92 LEU A N 1
ATOM 746 C CA . LEU A 1 92 ? 6.703 3.979 19.878 1.00 73.69 92 LEU A CA 1
ATOM 747 C C . LEU A 1 92 ? 5.696 4.273 21.011 1.00 73.69 92 LEU A C 1
ATOM 749 O O . LEU A 1 92 ? 4.635 3.659 21.089 1.00 73.69 92 LEU A O 1
ATOM 753 N N . MET A 1 93 ? 6.008 5.243 21.877 1.00 74.25 93 MET A N 1
ATOM 754 C CA . MET A 1 93 ? 5.099 5.694 22.934 1.00 74.25 93 MET A CA 1
ATOM 755 C C . MET A 1 93 ? 3.848 6.394 22.376 1.00 74.25 93 MET A C 1
ATOM 757 O O . MET A 1 93 ? 2.741 6.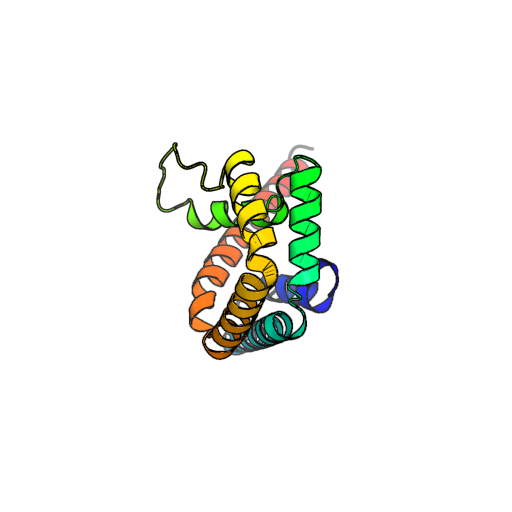144 22.846 1.00 74.25 93 MET A O 1
ATOM 761 N N . GLY A 1 94 ? 4.002 7.214 21.332 1.00 79.00 94 GLY A N 1
ATOM 762 C CA . GLY A 1 94 ? 2.877 7.805 20.605 1.00 79.00 94 GLY A CA 1
ATOM 763 C C . GLY A 1 94 ? 2.004 6.736 19.943 1.00 79.00 94 GLY A C 1
ATOM 764 O O . GLY A 1 94 ? 0.780 6.804 20.034 1.00 79.00 94 GLY A O 1
ATOM 765 N N . MET A 1 95 ? 2.620 5.689 19.381 1.00 81.19 95 MET A N 1
ATOM 766 C CA . MET A 1 95 ? 1.883 4.562 18.796 1.00 81.19 95 MET A CA 1
ATOM 767 C C . MET A 1 95 ? 1.059 3.792 19.827 1.00 81.19 95 MET A C 1
ATOM 769 O O . MET A 1 95 ? -0.072 3.420 19.535 1.00 81.19 95 MET A O 1
ATOM 773 N N . LYS A 1 96 ? 1.591 3.567 21.037 1.00 84.19 96 LYS A N 1
ATOM 774 C CA . LYS A 1 96 ? 0.843 2.915 22.127 1.00 84.19 96 LYS A CA 1
ATOM 775 C C . LYS A 1 96 ? -0.413 3.701 22.502 1.00 84.19 96 LYS A C 1
ATOM 777 O O . LYS A 1 96 ? -1.473 3.102 22.665 1.00 84.19 96 LYS A O 1
ATOM 782 N N . ASN A 1 97 ? -0.299 5.025 22.586 1.00 86.00 97 ASN A N 1
ATOM 783 C CA . ASN A 1 97 ? -1.421 5.906 22.911 1.00 86.00 97 ASN A CA 1
ATOM 784 C C . ASN A 1 97 ? -2.461 5.966 21.782 1.00 86.00 97 ASN A C 1
ATOM 786 O O . ASN A 1 97 ? -3.657 5.989 22.048 1.00 86.00 97 ASN A O 1
ATOM 790 N N . LEU A 1 98 ? -2.034 5.964 20.516 1.00 85.38 98 LEU A N 1
ATOM 791 C CA . LEU A 1 98 ? -2.971 5.859 19.395 1.00 85.38 98 LEU A CA 1
ATOM 792 C C . LEU A 1 98 ? -3.670 4.502 19.366 1.00 85.38 98 LEU A C 1
ATOM 794 O O . LEU A 1 98 ? -4.879 4.442 19.171 1.00 85.38 98 LEU A O 1
ATOM 798 N N . LEU A 1 99 ? -2.927 3.417 19.587 1.00 88.81 99 LEU A N 1
ATOM 799 C CA . LEU A 1 99 ? -3.485 2.073 19.583 1.00 88.81 99 LEU A CA 1
ATOM 800 C C . LEU A 1 99 ? -4.555 1.914 20.668 1.00 88.81 99 LEU A C 1
ATOM 802 O O . LEU A 1 99 ? -5.608 1.353 20.383 1.00 88.81 99 LEU A O 1
ATOM 806 N N . SER A 1 100 ? -4.336 2.439 21.878 1.00 89.81 100 SER A N 1
ATOM 807 C CA . SER A 1 100 ? -5.347 2.380 22.942 1.00 89.81 100 SER A CA 1
ATOM 808 C C . SER A 1 100 ? -6.636 3.120 22.562 1.00 89.81 100 SER A C 1
ATOM 810 O O . SER A 1 100 ? -7.726 2.583 22.765 1.00 89.81 100 SER A O 1
ATOM 812 N N . LEU A 1 101 ? -6.528 4.293 21.928 1.00 89.25 101 LEU A N 1
ATOM 813 C CA . LEU A 1 101 ? -7.675 5.033 21.389 1.00 89.25 101 LEU A CA 1
ATOM 814 C C . LEU A 1 101 ? -8.382 4.258 20.269 1.00 89.25 101 LEU A C 1
ATOM 816 O O . LEU A 1 101 ? -9.613 4.207 20.228 1.00 89.25 101 LEU A O 1
ATOM 820 N N . CYS A 1 102 ? -7.623 3.619 19.375 1.00 89.94 102 CYS A N 1
ATOM 821 C CA . CYS A 1 102 ? -8.191 2.794 18.316 1.00 89.94 102 CYS A CA 1
ATOM 822 C C . CYS A 1 102 ? -8.909 1.558 18.869 1.00 89.94 102 CYS A C 1
ATOM 824 O O . CYS A 1 102 ? -9.962 1.211 18.350 1.00 89.94 102 CYS A O 1
ATOM 826 N N . ILE A 1 103 ? -8.392 0.922 19.926 1.00 91.50 103 ILE A N 1
ATOM 827 C CA . ILE A 1 103 ? -9.060 -0.202 20.600 1.00 91.50 103 ILE A CA 1
ATOM 828 C C . ILE A 1 103 ? -10.391 0.262 21.207 1.00 91.50 103 ILE A C 1
ATOM 830 O O . ILE A 1 103 ? -11.412 -0.397 21.022 1.00 91.50 103 ILE A O 1
ATOM 834 N N . GLN A 1 104 ? -10.407 1.419 21.876 1.00 94.62 104 GLN A N 1
ATOM 835 C CA . GLN A 1 104 ? -11.618 1.978 22.488 1.00 94.62 104 GLN A CA 1
ATOM 836 C C . GLN A 1 104 ? -12.712 2.311 21.459 1.00 94.62 104 GLN A C 1
ATOM 838 O O . GLN A 1 104 ? -13.904 2.257 21.765 1.00 94.62 104 GLN A O 1
ATOM 843 N N . HIS A 1 105 ? -12.319 2.670 20.236 1.00 94.25 105 HIS A N 1
ATOM 844 C CA . HIS A 1 105 ? -13.228 3.087 19.168 1.00 94.25 105 HIS A CA 1
ATOM 845 C C . HIS A 1 105 ? -13.139 2.196 17.927 1.00 94.25 105 HIS A C 1
ATOM 847 O O . HIS A 1 105 ? -13.350 2.677 16.812 1.00 94.25 105 HIS A O 1
ATOM 853 N N . LYS A 1 106 ? -12.855 0.903 18.117 1.00 92.94 106 LYS A N 1
ATOM 854 C CA . LYS A 1 106 ? -12.536 -0.038 17.037 1.00 92.94 106 LYS A CA 1
ATOM 855 C C . LYS A 1 106 ? -13.550 -0.014 15.897 1.00 92.94 106 LYS A C 1
ATOM 857 O O . LYS A 1 106 ? -13.147 0.179 14.757 1.00 92.94 106 LYS A O 1
ATOM 862 N N . ASP A 1 107 ? -14.842 -0.102 16.205 1.00 94.44 107 ASP A N 1
ATOM 863 C CA . ASP A 1 107 ? -15.902 -0.133 15.187 1.00 94.44 107 ASP A CA 1
ATOM 864 C C . ASP A 1 107 ? -15.926 1.143 14.332 1.00 94.44 107 ASP A C 1
ATOM 866 O O . ASP A 1 107 ? -16.144 1.096 13.123 1.00 94.44 107 ASP A O 1
ATOM 870 N N . LYS A 1 108 ? -15.649 2.304 14.943 1.00 95.31 108 LYS A N 1
ATOM 871 C CA . LYS A 1 108 ? -15.582 3.588 14.228 1.00 95.31 108 LYS A CA 1
ATOM 872 C C . LYS A 1 108 ? -14.353 3.659 13.329 1.00 95.31 108 LYS A C 1
ATOM 874 O O . LYS A 1 108 ? -14.446 4.162 12.213 1.00 95.31 108 LYS A O 1
ATOM 879 N N . VAL A 1 109 ? -13.213 3.169 13.814 1.00 94.19 109 VAL A N 1
ATOM 880 C CA . VAL A 1 109 ? -11.966 3.122 13.038 1.00 94.19 109 VAL A CA 1
ATOM 881 C C . VAL A 1 109 ? -12.105 2.150 11.870 1.00 94.19 109 VAL A C 1
ATOM 883 O O . VAL A 1 109 ? -11.702 2.478 10.759 1.00 94.19 109 VAL A O 1
ATOM 886 N N . GLU A 1 110 ? -12.725 0.992 12.092 1.00 95.12 110 GLU A N 1
ATOM 887 C CA . GLU A 1 110 ? -13.002 0.014 11.045 1.00 95.12 110 GLU A CA 1
ATOM 888 C C . GLU A 1 110 ? -13.943 0.589 9.983 1.00 95.12 110 GLU A C 1
ATOM 890 O O . GLU A 1 110 ? -13.630 0.529 8.795 1.00 95.12 110 GLU A O 1
ATOM 895 N N . ALA A 1 111 ? -15.045 1.227 10.385 1.00 95.69 111 ALA A N 1
ATOM 896 C CA . ALA A 1 111 ? -15.957 1.884 9.450 1.00 95.69 111 ALA A CA 1
ATOM 897 C C . ALA A 1 111 ? -15.256 2.985 8.632 1.00 95.69 111 ALA A C 1
ATOM 899 O O . ALA A 1 111 ? -15.410 3.043 7.410 1.00 95.69 111 ALA A O 1
ATOM 900 N N . ALA A 1 112 ? -14.437 3.817 9.282 1.00 95.38 112 ALA A N 1
ATOM 901 C CA . ALA A 1 112 ? -13.647 4.845 8.607 1.00 95.38 112 ALA A CA 1
ATOM 902 C C . ALA A 1 112 ? -12.630 4.237 7.628 1.00 95.38 112 ALA A C 1
ATOM 904 O O . ALA A 1 112 ? -12.467 4.742 6.518 1.00 95.38 112 ALA A O 1
ATOM 905 N N . PHE A 1 113 ? -11.983 3.129 8.000 1.00 94.06 113 PHE A N 1
ATOM 906 C CA . PHE A 1 113 ? -11.080 2.394 7.118 1.00 94.06 113 PHE A CA 1
ATOM 907 C C . PHE A 1 113 ? -11.810 1.846 5.889 1.00 94.06 113 PHE A C 1
ATOM 909 O O . PHE A 1 113 ? -11.319 2.005 4.775 1.00 94.06 113 PHE A O 1
ATOM 916 N N . GLN A 1 114 ? -12.987 1.239 6.063 1.00 93.75 114 GLN A N 1
ATOM 917 C CA . GLN A 1 114 ? -13.782 0.712 4.949 1.00 93.75 114 GLN A CA 1
ATOM 918 C C . GLN A 1 114 ? -14.182 1.821 3.971 1.00 93.75 114 GLN A C 1
ATOM 920 O O . GLN A 1 114 ? -14.031 1.663 2.758 1.00 93.75 114 GLN A O 1
ATOM 925 N N . GLN A 1 115 ? -14.629 2.964 4.499 1.00 95.56 115 GLN A N 1
ATOM 926 C CA . GLN A 1 115 ? -14.965 4.134 3.693 1.00 95.56 115 GLN A CA 1
ATOM 927 C C . GLN A 1 115 ? -13.741 4.665 2.940 1.00 95.56 115 GLN A C 1
ATOM 929 O O . GLN A 1 115 ? -13.819 4.900 1.735 1.00 95.56 115 GLN A O 1
ATOM 934 N N . LEU A 1 116 ? -12.606 4.817 3.629 1.00 94.06 116 LEU A N 1
ATOM 935 C CA . LEU A 1 116 ? -11.357 5.277 3.028 1.00 94.06 116 LEU A CA 1
ATOM 936 C C . LEU A 1 116 ? -10.887 4.327 1.926 1.00 94.06 116 LEU A C 1
ATOM 938 O O . LEU A 1 116 ? -10.554 4.786 0.841 1.00 94.06 116 LEU A O 1
ATOM 942 N N . ARG A 1 117 ? -10.888 3.016 2.181 1.00 93.44 117 ARG A N 1
ATOM 943 C CA . ARG A 1 117 ? -10.478 1.988 1.218 1.00 93.44 117 ARG A CA 1
ATOM 944 C C . ARG A 1 117 ? -11.347 2.019 -0.033 1.00 93.44 117 ARG A C 1
ATOM 946 O O . ARG A 1 117 ? -10.810 2.034 -1.139 1.00 93.44 117 ARG A O 1
ATOM 953 N N . SER A 1 118 ? -12.670 2.044 0.141 1.00 92.44 118 SER A N 1
ATOM 954 C CA . SER A 1 118 ? -13.614 2.101 -0.978 1.00 92.44 118 SER A CA 1
ATOM 955 C C . SER A 1 118 ? -13.397 3.362 -1.805 1.00 92.44 118 SER A C 1
ATOM 957 O O . SER A 1 118 ? -13.318 3.282 -3.025 1.00 92.44 118 SER A O 1
ATOM 959 N N . ARG A 1 119 ? -13.270 4.513 -1.137 1.00 94.75 119 ARG A N 1
ATOM 960 C CA . ARG A 1 119 ? -13.075 5.808 -1.785 1.00 94.75 119 ARG A CA 1
ATOM 961 C C . ARG A 1 119 ? -11.743 5.878 -2.527 1.00 94.75 119 ARG A C 1
ATOM 963 O O . ARG A 1 119 ? -11.717 6.243 -3.695 1.00 94.75 119 ARG A O 1
ATOM 970 N N . PHE A 1 120 ? -10.656 5.487 -1.865 1.00 92.81 120 PHE A N 1
ATOM 971 C CA . PHE A 1 120 ? -9.323 5.424 -2.459 1.00 92.81 120 PHE A CA 1
ATOM 972 C C . PHE A 1 120 ? -9.339 4.573 -3.728 1.00 92.81 120 PHE A C 1
ATOM 974 O O . PHE A 1 120 ? -8.890 5.027 -4.771 1.00 92.81 120 PHE A O 1
ATOM 981 N N . SER A 1 121 ? -9.928 3.378 -3.660 1.00 91.88 121 SER A N 1
ATOM 982 C CA . SER A 1 121 ? -9.941 2.446 -4.791 1.00 91.88 121 SER A CA 1
ATOM 983 C C . SER A 1 121 ? -10.809 2.921 -5.961 1.00 91.88 121 SER A C 1
ATOM 985 O O . SER A 1 121 ? -10.555 2.528 -7.093 1.00 91.88 121 SER A O 1
ATOM 987 N N . SER A 1 122 ? -11.825 3.757 -5.712 1.00 92.12 122 SER A N 1
ATOM 988 C CA . SER A 1 122 ? -12.665 4.333 -6.770 1.00 92.12 122 SER A CA 1
ATOM 989 C C . SER A 1 122 ? -12.122 5.630 -7.369 1.00 92.12 122 SER A C 1
ATOM 991 O O . SER A 1 122 ? -12.477 5.962 -8.495 1.00 92.12 122 SER A O 1
ATOM 993 N N . GLU A 1 123 ? -11.337 6.395 -6.605 1.00 93.06 123 GLU A N 1
ATOM 994 C CA . GLU A 1 123 ? -10.875 7.733 -7.005 1.00 93.06 123 GLU A CA 1
ATOM 995 C C . GLU A 1 123 ? -9.456 7.729 -7.582 1.00 93.06 123 GLU A C 1
ATOM 997 O O . GLU A 1 123 ? -9.154 8.574 -8.420 1.00 93.06 123 GLU A O 1
ATOM 1002 N N . VAL A 1 124 ? -8.586 6.811 -7.148 1.00 91.50 124 VAL A N 1
ATOM 1003 C CA . VAL A 1 124 ? -7.176 6.810 -7.553 1.00 91.50 124 VAL A CA 1
ATOM 1004 C C . VAL A 1 124 ? -7.014 6.426 -9.026 1.00 91.50 124 VAL A C 1
ATOM 1006 O O . VAL A 1 124 ? -7.560 5.421 -9.488 1.00 91.50 124 VAL A O 1
ATOM 1009 N N . ILE A 1 125 ? -6.221 7.204 -9.763 1.00 91.06 125 ILE A N 1
ATOM 1010 C CA . ILE A 1 125 ? -5.918 6.954 -11.176 1.00 91.06 125 ILE A CA 1
ATOM 1011 C C . ILE A 1 125 ? -4.425 6.710 -11.390 1.00 91.06 125 ILE A C 1
ATOM 1013 O O . ILE A 1 125 ? -3.581 7.039 -10.557 1.00 91.06 125 ILE A O 1
ATOM 1017 N N . PHE A 1 126 ? -4.077 6.100 -12.523 1.00 85.38 126 PHE A N 1
ATOM 1018 C CA . PHE A 1 126 ? -2.687 5.751 -12.822 1.00 85.38 126 PHE A CA 1
ATOM 1019 C C . PHE A 1 126 ? -1.780 6.989 -12.884 1.00 85.38 126 PHE A C 1
ATOM 1021 O O . PHE A 1 126 ? -0.623 6.943 -12.467 1.00 85.38 126 PHE A O 1
ATOM 1028 N N . GLU A 1 127 ? -2.318 8.105 -13.366 1.00 88.31 127 GLU A N 1
ATOM 1029 C CA . GLU A 1 127 ? -1.644 9.396 -13.462 1.00 88.31 127 GLU A CA 1
ATOM 1030 C C . GLU A 1 127 ? -1.184 9.922 -12.094 1.00 88.31 127 GLU A C 1
ATOM 1032 O O . GLU A 1 127 ? -0.150 10.584 -12.030 1.00 88.31 127 GLU A O 1
ATOM 1037 N N . ASP A 1 128 ? -1.865 9.559 -11.003 1.00 84.25 128 ASP A N 1
ATOM 1038 C CA . ASP A 1 128 ? -1.454 9.935 -9.645 1.00 84.25 128 ASP A CA 1
ATOM 1039 C C . ASP A 1 128 ? -0.164 9.212 -9.217 1.00 84.25 128 ASP A C 1
ATOM 1041 O O . ASP A 1 128 ? 0.607 9.716 -8.402 1.00 84.25 128 ASP A O 1
ATOM 1045 N N . ALA A 1 129 ? 0.089 8.018 -9.765 1.00 82.38 129 ALA A N 1
ATOM 1046 C CA . ALA A 1 129 ? 1.204 7.150 -9.386 1.00 82.38 129 ALA A CA 1
ATOM 1047 C C . ALA A 1 129 ? 2.366 7.158 -10.393 1.00 82.38 129 ALA A C 1
ATOM 1049 O O . ALA A 1 129 ? 3.478 6.729 -10.060 1.00 82.38 129 ALA A O 1
ATOM 1050 N N . ILE A 1 130 ? 2.130 7.628 -11.624 1.00 81.75 130 ILE A N 1
ATOM 1051 C CA . ILE A 1 130 ? 3.093 7.503 -12.724 1.00 81.75 130 ILE A CA 1
ATOM 1052 C C . ILE A 1 130 ? 4.423 8.193 -12.412 1.00 81.75 130 ILE A C 1
ATOM 1054 O O . ILE A 1 130 ? 5.486 7.660 -12.732 1.00 81.75 130 ILE A O 1
ATOM 1058 N N . GLU A 1 131 ? 4.386 9.348 -11.748 1.00 80.12 131 GLU A N 1
ATOM 1059 C CA . GLU A 1 131 ? 5.600 10.095 -11.429 1.00 80.12 131 GLU A CA 1
ATOM 1060 C C . GLU A 1 131 ? 6.436 9.370 -10.369 1.00 80.12 131 GLU A C 1
ATOM 1062 O O . GLU A 1 131 ? 7.641 9.181 -10.537 1.00 80.12 131 GLU A O 1
ATOM 1067 N N . SER A 1 132 ? 5.787 8.812 -9.343 1.00 78.25 132 SER A N 1
ATOM 1068 C CA . SER A 1 132 ? 6.460 7.962 -8.357 1.00 78.25 132 SER A CA 1
ATOM 1069 C C . SER A 1 132 ? 7.077 6.711 -8.993 1.00 78.25 132 SER A C 1
ATOM 1071 O O . SER A 1 132 ? 8.184 6.310 -8.624 1.00 78.25 132 SER A O 1
ATOM 1073 N N . TYR A 1 133 ? 6.407 6.100 -9.976 1.00 76.56 133 TYR A N 1
ATOM 1074 C CA . TYR A 1 133 ? 6.955 4.958 -10.716 1.00 76.56 133 TYR A CA 1
ATOM 1075 C C . TYR A 1 133 ? 8.190 5.327 -11.538 1.00 76.56 133 TYR A C 1
ATOM 1077 O O . TYR A 1 133 ? 9.149 4.549 -11.561 1.00 76.56 133 TYR A O 1
ATOM 1085 N N . LYS A 1 134 ? 8.215 6.506 -12.170 1.00 77.44 134 LYS A N 1
ATOM 1086 C CA . LYS A 1 134 ? 9.399 6.991 -12.895 1.00 77.44 134 LYS A CA 1
ATOM 1087 C C . LYS A 1 134 ? 10.584 7.202 -11.957 1.00 77.44 134 LYS A C 1
ATOM 1089 O O . LYS A 1 134 ? 11.658 6.669 -12.238 1.00 77.44 134 LYS A O 1
ATOM 1094 N N . ILE A 1 135 ? 10.374 7.883 -10.827 1.00 79.75 135 ILE A N 1
ATOM 1095 C CA . ILE A 1 135 ? 11.417 8.121 -9.815 1.00 79.75 135 ILE A CA 1
ATOM 1096 C C . ILE A 1 135 ? 11.995 6.787 -9.323 1.00 79.75 135 ILE A C 1
ATOM 1098 O O . ILE A 1 135 ? 13.213 6.597 -9.278 1.00 79.75 135 ILE A O 1
ATOM 1102 N N . LEU A 1 136 ? 11.131 5.822 -8.991 1.00 78.75 136 LEU A N 1
ATOM 1103 C CA . LEU A 1 136 ? 11.567 4.510 -8.514 1.00 78.75 136 LEU A CA 1
ATOM 1104 C C . LEU A 1 136 ? 12.356 3.737 -9.584 1.00 78.75 136 LEU A C 1
ATOM 1106 O O . LEU A 1 136 ? 13.387 3.130 -9.280 1.00 78.75 136 LEU A O 1
ATOM 1110 N N . LEU A 1 137 ? 11.898 3.775 -10.838 1.00 77.62 137 LEU A N 1
ATOM 1111 C CA . LEU A 1 137 ? 12.570 3.127 -11.963 1.00 77.62 137 LEU A CA 1
ATOM 1112 C C . LEU A 1 137 ? 13.956 3.729 -12.220 1.00 77.62 137 LEU A C 1
ATOM 1114 O O . LEU A 1 137 ? 14.910 2.995 -12.491 1.00 77.62 137 LEU A O 1
ATOM 1118 N N . GLU A 1 138 ? 14.089 5.048 -12.125 1.00 81.25 138 GLU A N 1
ATOM 1119 C CA . GLU A 1 138 ? 15.365 5.735 -12.293 1.00 81.25 138 GLU A CA 1
ATOM 1120 C C . GLU A 1 138 ? 16.351 5.384 -11.171 1.00 81.25 138 GLU A C 1
ATOM 1122 O O . GLU A 1 138 ? 17.489 4.989 -11.452 1.00 81.25 138 GLU A O 1
ATOM 1127 N N . LYS A 1 139 ? 15.892 5.392 -9.909 1.00 80.19 139 LYS A N 1
ATOM 1128 C CA . LYS A 1 139 ? 16.681 4.932 -8.753 1.00 80.19 139 LYS A CA 1
ATOM 1129 C C . LYS A 1 139 ? 17.157 3.487 -8.935 1.00 80.19 139 LYS A C 1
ATOM 1131 O O . LYS A 1 139 ? 18.340 3.199 -8.739 1.00 80.19 139 LYS A O 1
ATOM 1136 N N . TYR A 1 140 ? 16.278 2.590 -9.390 1.00 81.56 140 TYR A N 1
ATOM 1137 C CA . TYR A 1 140 ? 16.642 1.203 -9.697 1.00 81.56 140 TYR A CA 1
ATOM 1138 C C . TYR A 1 140 ? 17.715 1.112 -10.792 1.00 81.56 140 TYR A C 1
ATOM 1140 O O . TYR A 1 140 ? 18.720 0.419 -10.618 1.00 81.56 140 TYR A O 1
ATOM 1148 N N . ARG A 1 141 ? 17.539 1.823 -11.915 1.00 81.69 141 ARG A N 1
ATOM 1149 C CA . ARG A 1 141 ? 18.505 1.830 -13.028 1.00 81.69 141 ARG A CA 1
ATOM 1150 C C . ARG A 1 141 ? 19.881 2.315 -12.573 1.00 81.69 141 ARG A C 1
ATOM 1152 O O . ARG A 1 141 ? 20.888 1.698 -12.927 1.00 81.69 141 ARG A O 1
ATOM 1159 N N . LYS A 1 142 ? 19.928 3.375 -11.760 1.00 83.25 142 LYS A N 1
ATOM 1160 C CA . LYS A 1 142 ? 21.165 3.920 -11.184 1.00 83.25 142 LYS A CA 1
ATOM 1161 C C . LYS A 1 142 ? 21.866 2.896 -10.291 1.00 83.25 142 LYS A C 1
ATOM 1163 O O . LYS A 1 142 ? 23.043 2.615 -10.515 1.00 83.25 142 LYS A O 1
ATOM 1168 N N . ALA A 1 143 ? 21.140 2.288 -9.352 1.00 81.62 143 ALA A N 1
ATOM 1169 C CA . ALA A 1 143 ? 21.684 1.269 -8.454 1.00 81.62 143 ALA A CA 1
ATOM 1170 C C . ALA A 1 143 ? 22.195 0.038 -9.222 1.00 81.62 143 ALA A C 1
ATOM 1172 O O . ALA A 1 143 ? 23.307 -0.434 -8.988 1.00 81.62 143 ALA A O 1
ATOM 1173 N N . ARG A 1 144 ? 21.429 -0.442 -10.211 1.00 83.56 144 ARG A N 1
ATOM 1174 C CA . ARG A 1 144 ? 21.833 -1.557 -11.076 1.00 83.56 144 ARG A CA 1
ATOM 1175 C C . ARG A 1 144 ? 23.117 -1.247 -11.846 1.00 83.56 144 ARG A C 1
ATOM 1177 O O . ARG A 1 144 ? 24.002 -2.096 -11.903 1.00 83.56 144 ARG A O 1
ATOM 1184 N N . LYS A 1 145 ? 23.236 -0.044 -12.421 1.00 86.00 145 LYS A N 1
ATOM 1185 C CA . LYS A 1 145 ? 24.444 0.390 -13.140 1.00 86.00 145 LYS A CA 1
ATOM 1186 C C . LYS A 1 145 ? 25.661 0.433 -12.214 1.00 86.00 145 LYS A C 1
ATOM 1188 O O . LYS A 1 145 ? 26.716 -0.064 -12.587 1.00 86.00 145 LYS A O 1
ATOM 1193 N N . GLN A 1 146 ? 25.512 0.986 -11.010 1.00 83.94 146 GLN A N 1
ATOM 1194 C CA . GLN A 1 146 ? 26.584 1.023 -10.008 1.00 83.94 146 GLN A CA 1
ATOM 1195 C C . GLN A 1 146 ? 27.039 -0.382 -9.610 1.00 83.94 146 GLN A C 1
ATOM 1197 O O . GLN A 1 146 ? 28.236 -0.650 -9.593 1.00 83.94 146 GLN A O 1
ATOM 1202 N N . TYR A 1 147 ? 26.093 -1.288 -9.360 1.00 84.94 147 TYR A N 1
ATOM 1203 C CA . TYR A 1 147 ? 26.395 -2.680 -9.041 1.00 84.94 147 TYR A CA 1
ATOM 1204 C C . TYR A 1 147 ? 27.137 -3.384 -10.182 1.00 84.94 147 TYR A C 1
ATOM 1206 O O . TYR A 1 147 ? 28.178 -3.992 -9.953 1.00 84.94 147 TYR A O 1
ATOM 1214 N N . MET A 1 148 ? 26.644 -3.258 -11.421 1.00 84.44 148 MET A N 1
ATOM 1215 C CA . MET A 1 148 ? 27.307 -3.834 -12.594 1.00 84.44 148 MET A CA 1
ATOM 1216 C C . MET A 1 148 ? 28.727 -3.293 -12.765 1.00 84.44 148 MET A C 1
ATOM 1218 O O . MET A 1 148 ? 29.647 -4.079 -12.960 1.00 84.44 148 MET A O 1
ATOM 1222 N N . ASN A 1 149 ? 28.916 -1.977 -12.647 1.00 88.06 149 ASN A N 1
ATOM 1223 C CA . ASN A 1 149 ? 30.239 -1.367 -12.728 1.00 88.06 149 ASN A CA 1
ATOM 1224 C C . ASN A 1 149 ? 31.169 -1.896 -11.628 1.00 88.06 149 ASN A C 1
ATOM 1226 O O . ASN A 1 149 ? 32.297 -2.260 -11.930 1.00 88.06 149 ASN A O 1
ATOM 1230 N N . GLY A 1 150 ? 30.686 -1.996 -10.385 1.00 89.88 150 GLY A N 1
ATOM 1231 C CA . GLY A 1 150 ? 31.462 -2.541 -9.271 1.00 89.88 150 GLY A CA 1
ATOM 1232 C C . GLY A 1 150 ? 31.872 -3.999 -9.490 1.00 89.88 150 GLY A C 1
ATOM 1233 O O . GLY A 1 150 ? 33.032 -4.341 -9.284 1.00 89.88 150 GLY A O 1
ATOM 1234 N N . MET A 1 151 ? 30.959 -4.849 -9.974 1.00 87.31 151 MET A N 1
ATOM 1235 C CA . MET A 1 151 ? 31.298 -6.235 -10.315 1.00 87.31 151 MET A CA 1
ATOM 1236 C C . MET A 1 151 ? 32.332 -6.318 -11.438 1.00 87.31 151 MET A C 1
ATOM 1238 O O . MET A 1 151 ? 33.250 -7.124 -11.361 1.00 87.31 151 MET A O 1
ATOM 1242 N N . VAL A 1 152 ? 32.197 -5.491 -12.478 1.00 81.69 152 VAL A N 1
ATOM 1243 C CA . VAL A 1 152 ? 33.157 -5.462 -13.587 1.00 81.69 152 VAL A CA 1
ATOM 1244 C C . VAL A 1 152 ? 34.529 -4.994 -13.099 1.00 81.69 152 VAL A C 1
ATOM 1246 O O . VAL A 1 152 ? 35.520 -5.634 -13.427 1.00 81.69 152 VAL A O 1
ATOM 1249 N N . SER A 1 153 ? 34.604 -3.949 -12.269 1.00 80.69 153 SER A N 1
ATOM 1250 C CA . SER A 1 153 ? 35.864 -3.478 -11.678 1.00 80.69 153 SER A CA 1
ATOM 1251 C C . SER A 1 153 ? 36.585 -4.567 -10.876 1.00 80.69 153 SER A C 1
ATOM 1253 O O . SER A 1 153 ? 37.790 -4.721 -11.035 1.00 80.69 153 SER A O 1
ATOM 1255 N N . LEU A 1 154 ? 35.858 -5.383 -10.104 1.00 77.50 154 LEU A N 1
ATOM 1256 C CA . LEU A 1 154 ? 36.438 -6.509 -9.352 1.00 77.50 154 LEU A CA 1
ATOM 1257 C C . LEU A 1 154 ? 37.049 -7.596 -10.250 1.00 77.50 154 LEU A C 1
ATOM 1259 O O . LEU A 1 154 ? 37.954 -8.304 -9.822 1.00 77.50 154 LEU A O 1
ATOM 1263 N N . HIS A 1 155 ? 36.562 -7.741 -11.483 1.00 72.06 155 HIS A N 1
ATOM 1264 C CA . HIS A 1 155 ? 37.102 -8.699 -12.448 1.00 72.06 155 HIS A CA 1
ATOM 1265 C C . HIS A 1 155 ? 38.311 -8.172 -13.232 1.00 72.06 155 HIS A C 1
ATOM 1267 O O . HIS A 1 155 ? 39.003 -8.975 -13.845 1.00 72.06 155 HIS A O 1
ATOM 1273 N N . TYR A 1 156 ? 38.564 -6.860 -13.223 1.00 61.59 156 TYR A N 1
ATOM 1274 C CA . TYR A 1 156 ? 39.730 -6.247 -13.872 1.00 61.59 156 TYR A CA 1
ATOM 1275 C C . TYR A 1 156 ? 40.927 -6.041 -12.922 1.00 61.59 156 TYR A C 1
ATOM 1277 O O . TYR A 1 156 ? 42.005 -5.689 -13.393 1.00 61.59 156 TYR A O 1
ATOM 1285 N N . GLU A 1 157 ? 40.757 -6.253 -11.612 1.00 56.31 157 GLU A N 1
ATOM 1286 C CA . GLU A 1 157 ? 41.828 -6.181 -10.597 1.00 56.31 157 GLU A CA 1
ATOM 1287 C C . GLU A 1 157 ? 42.438 -7.559 -10.230 1.00 56.31 157 GLU A C 1
ATOM 1289 O O . GLU A 1 157 ? 43.250 -7.646 -9.308 1.00 56.31 157 GLU A O 1
ATOM 1294 N N . LEU A 1 158 ? 42.081 -8.624 -10.962 1.00 48.16 158 LEU A N 1
ATOM 1295 C CA . LEU A 1 158 ? 42.661 -9.980 -10.906 1.00 48.16 158 LEU A CA 1
ATOM 1296 C C . LEU A 1 158 ? 43.369 -10.307 -12.226 1.00 48.16 158 LEU A C 1
ATOM 1298 O O . LEU A 1 158 ? 44.424 -10.978 -12.162 1.00 48.16 158 LEU A O 1
#